Protein AF-A0A947SJE4-F1 (afdb_monomer_lite)

pLDDT: mean 79.85, std 16.08, range [41.97, 93.75]

Sequence (80 aa):
MAEEQGIGSKRIDSAMDLFKGVKRIDIHPLSGRGSRGFIITLDRKLSLYFYQNGDSFNYDGFEMGEYDKGDVTIFNKLDL

Foldseek 3Di:
DCVVVVRDPVNVVVVCVVCPPFPDWAKAFDDDPPWGWIWIATPQFKIWTWTDDPPDIDTDDMDGDRRPDDDRPPPPPPPD

Secondary structure (DSSP, 8-state):
--GGGT--HHHHHHHHHHHTT---EEEEE--SSS--EEEEEETTTEEEEEEEETTEEEEEEEEES--------SSTT---

Radius of gyration: 14.91 Å; chains: 1; bounding box: 30×38×34 Å

Structure (mmCIF, N/CA/C/O backbone):
data_AF-A0A947SJE4-F1
#
_entry.id   AF-A0A947SJE4-F1
#
loop_
_atom_site.group_PDB
_atom_site.id
_atom_site.type_symbol
_atom_site.label_atom_id
_atom_site.label_alt_id
_atom_site.label_comp_id
_atom_site.label_asym_id
_atom_site.label_entity_id
_atom_site.label_seq_id
_atom_site.pdbx_PDB_ins_code
_atom_site.Cartn_x
_atom_site.Cartn_y
_atom_site.Cartn_z
_atom_site.occupancy
_atom_site.B_iso_or_equiv
_atom_site.auth_seq_id
_atom_site.auth_comp_id
_atom_site.auth_asym_id
_atom_site.auth_atom_id
_atom_site.pdbx_PDB_model_num
ATOM 1 N N . MET A 1 1 ? 11.551 11.613 15.116 1.00 65.94 1 MET A N 1
ATOM 2 C CA . MET A 1 1 ? 11.944 10.579 14.128 1.00 65.94 1 MET A CA 1
ATOM 3 C C . MET A 1 1 ? 11.282 10.740 12.758 1.00 65.94 1 MET A C 1
ATOM 5 O O . MET A 1 1 ? 12.018 10.940 11.811 1.00 65.94 1 MET A O 1
ATOM 9 N N . ALA A 1 2 ? 9.952 10.681 12.588 1.00 68.44 2 ALA A N 1
ATOM 10 C CA . ALA A 1 2 ? 9.331 10.850 11.256 1.00 68.44 2 ALA A CA 1
ATOM 11 C C . ALA A 1 2 ? 9.056 12.323 10.878 1.00 68.44 2 ALA A C 1
ATOM 13 O O . ALA A 1 2 ? 9.316 12.731 9.748 1.00 68.44 2 ALA A O 1
ATOM 14 N N . GLU A 1 3 ? 8.639 13.148 11.844 1.00 72.56 3 GLU A N 1
ATOM 15 C CA . GLU A 1 3 ? 8.486 14.599 11.640 1.00 72.56 3 GLU A CA 1
ATOM 16 C C . GLU A 1 3 ? 9.831 15.291 11.360 1.00 72.56 3 GLU A C 1
ATOM 18 O O . GLU A 1 3 ? 9.913 16.165 10.504 1.00 72.56 3 GLU A O 1
ATOM 23 N N . GLU A 1 4 ? 10.910 14.825 11.995 1.00 80.69 4 GLU A N 1
ATOM 24 C CA . GLU A 1 4 ? 12.295 15.260 11.730 1.00 80.69 4 GLU A CA 1
ATOM 25 C C . GLU A 1 4 ? 12.760 14.946 10.297 1.00 80.69 4 GLU A C 1
ATOM 27 O O . GLU A 1 4 ? 13.685 15.579 9.801 1.00 80.69 4 GLU A O 1
ATOM 32 N N . GLN A 1 5 ? 12.110 13.991 9.625 1.00 81.81 5 GLN A N 1
ATOM 33 C CA . GLN A 1 5 ? 12.360 13.615 8.229 1.00 81.81 5 GLN A CA 1
ATOM 34 C C . GLN A 1 5 ? 11.352 14.275 7.267 1.00 81.81 5 GLN A C 1
ATOM 36 O O . GLN A 1 5 ? 11.234 13.879 6.110 1.00 81.81 5 GLN A O 1
ATOM 41 N N . GLY A 1 6 ? 10.583 15.266 7.739 1.00 86.62 6 GLY A N 1
ATOM 42 C CA . GLY A 1 6 ? 9.597 15.991 6.933 1.00 86.62 6 GLY A CA 1
ATOM 43 C C . GLY A 1 6 ? 8.296 15.224 6.671 1.00 86.62 6 GLY A C 1
ATOM 44 O O . GLY A 1 6 ? 7.473 15.661 5.863 1.00 86.62 6 GLY A O 1
ATOM 45 N N . ILE A 1 7 ? 8.070 14.094 7.347 1.00 85.44 7 ILE A N 1
ATOM 46 C CA . ILE A 1 7 ? 6.822 13.337 7.246 1.00 85.44 7 ILE A CA 1
ATOM 47 C C . ILE A 1 7 ? 5.885 13.818 8.352 1.00 85.44 7 ILE A C 1
ATOM 49 O O . ILE A 1 7 ? 6.057 13.485 9.521 1.00 85.44 7 ILE A O 1
ATOM 53 N N . GLY A 1 8 ? 4.880 14.612 7.979 1.00 88.88 8 GLY A N 1
ATOM 54 C CA . GLY A 1 8 ? 3.891 15.111 8.935 1.00 88.88 8 GLY A CA 1
ATOM 55 C C . GLY A 1 8 ? 3.087 13.979 9.580 1.00 88.88 8 GLY A C 1
ATOM 56 O O . GLY A 1 8 ? 2.657 13.054 8.886 1.00 88.88 8 GLY A O 1
ATOM 57 N N . SER A 1 9 ? 2.825 14.096 10.883 1.00 86.69 9 SER A N 1
ATOM 58 C CA . SER A 1 9 ? 2.039 13.154 11.700 1.00 86.69 9 SER A CA 1
ATOM 59 C C . SER A 1 9 ? 0.752 12.681 11.025 1.00 86.69 9 SER A C 1
ATOM 61 O O . SER A 1 9 ? 0.536 11.483 10.908 1.00 86.69 9 SER A O 1
ATOM 63 N N . LYS A 1 10 ? -0.022 13.584 10.413 1.00 88.88 10 LYS A N 1
ATOM 64 C CA . LYS A 1 10 ? -1.249 13.220 9.674 1.00 88.88 10 LYS A CA 1
ATOM 65 C C . LYS A 1 10 ? -1.046 12.161 8.585 1.00 88.88 10 LYS A C 1
ATOM 67 O O . LYS A 1 10 ? -1.935 11.345 8.353 1.00 88.88 10 LYS A O 1
ATOM 72 N N . ARG A 1 11 ? 0.090 12.187 7.876 1.00 86.75 11 ARG A N 1
ATOM 73 C CA . ARG A 1 11 ? 0.399 11.182 6.842 1.00 86.75 11 ARG A CA 1
ATOM 74 C C . ARG A 1 11 ? 0.704 9.830 7.471 1.00 86.75 11 ARG A C 1
ATOM 76 O O . ARG A 1 11 ? 0.314 8.810 6.917 1.00 86.75 11 ARG A O 1
ATOM 83 N N . ILE A 1 12 ? 1.372 9.840 8.620 1.00 88.94 12 ILE A N 1
ATOM 84 C CA . ILE A 1 12 ? 1.660 8.637 9.399 1.00 88.94 12 ILE A CA 1
ATOM 85 C C . ILE A 1 12 ? 0.354 8.057 9.922 1.00 88.94 12 ILE A C 1
ATOM 87 O O . ILE A 1 12 ? 0.102 6.883 9.694 1.00 88.94 12 ILE A O 1
ATOM 91 N N . ASP A 1 13 ? -0.500 8.880 10.527 1.00 91.25 13 ASP A N 1
ATOM 92 C CA . ASP A 1 13 ? -1.800 8.459 11.051 1.00 91.25 13 ASP A CA 1
ATOM 93 C C . ASP A 1 13 ? -2.663 7.851 9.942 1.00 91.25 13 ASP A C 1
ATOM 95 O O . ASP A 1 13 ? -3.183 6.752 10.094 1.00 91.25 13 ASP A O 1
ATOM 99 N N . SER A 1 14 ? -2.715 8.504 8.776 1.00 90.88 14 SER A N 1
ATOM 100 C CA . SER A 1 14 ? -3.458 7.993 7.616 1.00 90.88 14 SER A CA 1
ATOM 101 C C . SER A 1 14 ? -2.910 6.652 7.117 1.00 90.88 14 SER A C 1
ATOM 103 O O . SER A 1 14 ? -3.680 5.767 6.751 1.00 90.88 14 SER A O 1
ATOM 105 N N . ALA A 1 15 ? -1.584 6.482 7.097 1.00 88.81 15 ALA A N 1
ATOM 106 C CA . ALA A 1 15 ? -0.973 5.207 6.739 1.00 88.81 15 ALA A CA 1
ATOM 107 C C . ALA A 1 15 ? -1.290 4.136 7.790 1.00 88.81 15 ALA A C 1
ATOM 109 O O . ALA A 1 15 ? -1.688 3.031 7.437 1.00 88.81 15 ALA A O 1
ATOM 110 N N . MET A 1 16 ? -1.177 4.462 9.078 1.00 91.56 16 MET A N 1
ATOM 111 C CA . MET A 1 16 ? -1.515 3.540 10.160 1.00 91.56 16 MET A CA 1
ATOM 112 C C . MET A 1 16 ? -2.972 3.103 10.068 1.00 91.56 16 MET A C 1
ATOM 114 O O . MET A 1 16 ? -3.233 1.910 10.145 1.00 91.56 16 MET A O 1
ATOM 118 N N . ASP A 1 17 ? -3.899 4.026 9.822 1.00 92.19 17 ASP A N 1
ATOM 119 C CA . ASP A 1 17 ? -5.318 3.717 9.656 1.00 92.19 17 ASP A CA 1
ATOM 120 C C . ASP A 1 17 ? -5.592 2.835 8.432 1.00 92.19 17 ASP A C 1
ATOM 122 O O . ASP A 1 17 ? -6.434 1.943 8.514 1.00 92.19 17 ASP A O 1
ATOM 126 N N . LEU A 1 18 ? -4.852 3.010 7.330 1.00 90.38 18 LEU A N 1
ATOM 127 C CA . LEU A 1 18 ? -4.964 2.150 6.146 1.00 90.38 18 LEU A CA 1
ATOM 128 C C . LEU A 1 18 ? -4.590 0.690 6.444 1.00 90.38 18 LEU A C 1
ATOM 130 O O . LEU A 1 18 ? -5.234 -0.228 5.943 1.00 90.38 18 LEU A O 1
ATOM 134 N N . PHE A 1 19 ? -3.544 0.470 7.244 1.00 91.12 19 PHE A N 1
ATOM 135 C CA . PHE A 1 19 ? -3.074 -0.876 7.591 1.00 91.12 19 PHE A CA 1
ATOM 136 C C . PHE A 1 19 ? -3.725 -1.434 8.864 1.00 91.12 19 PHE A C 1
ATOM 138 O O . PHE A 1 19 ? -3.641 -2.633 9.143 1.00 91.12 19 PHE A O 1
ATOM 145 N N . LYS A 1 20 ? -4.392 -0.591 9.654 1.00 93.75 20 LYS A N 1
ATOM 146 C CA . LYS A 1 20 ? -5.033 -0.985 10.905 1.00 93.75 20 LYS A CA 1
ATOM 147 C C . LYS A 1 20 ? -6.183 -1.947 10.635 1.00 93.75 20 LYS A C 1
ATOM 149 O O . LYS A 1 20 ? -7.152 -1.626 9.959 1.00 93.75 20 LYS A O 1
ATOM 154 N N . GLY A 1 21 ? -6.101 -3.131 11.236 1.00 89.75 21 GLY A N 1
ATOM 155 C CA . GLY A 1 21 ? -7.134 -4.161 11.108 1.00 89.75 21 GLY A CA 1
ATOM 156 C C . GLY A 1 21 ? -7.045 -4.999 9.831 1.00 89.75 21 GLY A C 1
ATOM 157 O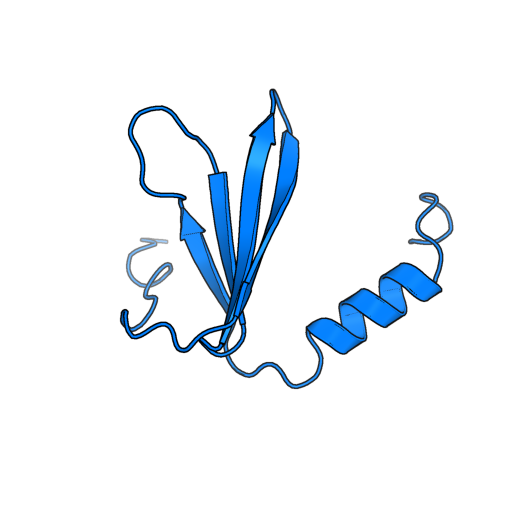 O . GLY A 1 21 ? -7.824 -5.945 9.707 1.00 89.75 21 GLY A O 1
ATOM 158 N N . VAL A 1 22 ? -6.083 -4.716 8.943 1.00 92.81 22 VAL A N 1
ATOM 159 C CA . VAL A 1 22 ? -5.741 -5.597 7.820 1.00 92.81 22 VAL A CA 1
ATOM 160 C C . VAL A 1 22 ? -5.219 -6.919 8.376 1.00 92.81 22 VAL A C 1
ATOM 162 O O . VAL A 1 22 ? -4.334 -6.942 9.233 1.00 92.81 22 VAL A O 1
ATOM 165 N N . LYS A 1 23 ? -5.777 -8.034 7.905 1.00 92.62 23 LYS A N 1
ATOM 166 C CA . LYS A 1 23 ? -5.414 -9.386 8.358 1.00 92.62 23 LYS A CA 1
ATOM 167 C C . LYS A 1 23 ? -4.397 -10.053 7.442 1.00 92.62 23 LYS A C 1
ATOM 169 O O . LYS A 1 23 ? -3.687 -10.955 7.885 1.00 92.62 23 LYS A O 1
ATOM 174 N N . ARG A 1 24 ? -4.340 -9.641 6.174 1.00 89.06 24 ARG A N 1
ATOM 175 C CA . ARG A 1 24 ? -3.452 -10.202 5.156 1.00 89.06 24 ARG A CA 1
ATOM 176 C C . ARG A 1 24 ? -2.876 -9.109 4.265 1.00 89.06 24 ARG A C 1
ATOM 178 O O . ARG A 1 24 ? -3.615 -8.286 3.734 1.00 89.06 24 ARG A O 1
ATOM 185 N N . ILE A 1 25 ? -1.561 -9.150 4.072 1.00 91.75 25 ILE A N 1
ATOM 186 C CA . ILE A 1 25 ? -0.836 -8.276 3.149 1.00 91.75 25 ILE A CA 1
ATOM 187 C C . ILE A 1 25 ? -0.048 -9.170 2.197 1.00 91.75 25 ILE A C 1
ATOM 189 O O . ILE A 1 25 ? 0.839 -9.907 2.623 1.00 91.75 25 ILE A O 1
ATOM 193 N N . ASP A 1 26 ? -0.377 -9.089 0.914 1.00 88.50 26 ASP A N 1
ATOM 194 C CA . ASP A 1 26 ? 0.308 -9.798 -0.158 1.00 88.50 26 ASP A CA 1
ATOM 195 C C . ASP A 1 26 ? 1.162 -8.798 -0.948 1.00 88.50 26 ASP A C 1
ATOM 197 O O . ASP A 1 26 ? 0.684 -7.721 -1.288 1.00 88.50 26 ASP A O 1
ATOM 201 N N . ILE A 1 27 ? 2.416 -9.128 -1.267 1.00 90.62 27 ILE A N 1
ATOM 202 C CA . ILE A 1 27 ? 3.298 -8.254 -2.061 1.00 90.62 27 ILE A CA 1
ATOM 203 C C . ILE A 1 27 ? 3.759 -9.030 -3.278 1.00 90.62 27 ILE A C 1
ATOM 205 O O . ILE A 1 27 ? 4.479 -9.993 -3.104 1.00 90.62 27 ILE A O 1
ATOM 209 N N . HIS A 1 28 ? 3.416 -8.655 -4.502 1.00 85.44 28 HIS A N 1
ATOM 210 C CA . HIS A 1 28 ? 3.844 -9.421 -5.678 1.00 85.44 28 HIS A CA 1
ATOM 211 C C . HIS A 1 28 ? 4.435 -8.528 -6.764 1.00 85.44 28 HIS A C 1
ATOM 213 O O . HIS A 1 28 ? 4.046 -7.369 -6.881 1.00 85.44 28 HIS A O 1
ATOM 219 N N . PRO A 1 29 ? 5.389 -9.029 -7.566 1.00 88.12 29 PRO A N 1
ATOM 220 C CA . PRO A 1 29 ? 5.939 -8.250 -8.664 1.00 88.12 29 PRO A CA 1
ATOM 221 C C . PRO A 1 29 ? 4.852 -7.942 -9.701 1.00 88.12 29 PRO A C 1
ATOM 223 O O . PRO A 1 29 ? 4.009 -8.789 -10.008 1.00 88.12 29 PRO A O 1
ATOM 226 N N . LEU A 1 30 ? 4.913 -6.745 -10.285 1.00 81.38 30 LEU A N 1
ATOM 227 C CA . LEU A 1 30 ? 4.139 -6.411 -11.479 1.00 81.38 30 LEU A CA 1
ATOM 228 C C . LEU A 1 30 ? 4.595 -7.329 -12.615 1.00 81.38 30 LEU A C 1
ATOM 230 O O . LEU A 1 30 ? 5.763 -7.337 -13.005 1.00 81.38 30 LEU A O 1
ATOM 234 N N . SER A 1 31 ? 3.676 -8.146 -13.121 1.00 69.62 31 SER A N 1
ATOM 235 C CA . SER A 1 31 ? 3.962 -9.106 -14.184 1.00 69.62 31 SER A CA 1
ATOM 236 C C . SER A 1 31 ? 3.781 -8.435 -15.546 1.00 69.62 31 SER A C 1
ATOM 238 O O . SER A 1 31 ? 2.675 -8.098 -15.948 1.00 69.62 31 SER A O 1
ATOM 240 N N . GLY A 1 32 ? 4.882 -8.231 -16.272 1.00 64.81 32 GLY A N 1
ATOM 241 C CA . GLY A 1 32 ? 4.865 -7.624 -17.604 1.00 64.81 32 GLY A CA 1
ATOM 242 C C . GLY A 1 32 ? 6.260 -7.565 -18.226 1.00 64.81 32 GLY A C 1
ATOM 243 O O . GLY A 1 32 ? 7.261 -7.425 -17.524 1.00 64.81 32 GLY A O 1
ATOM 244 N N . ARG A 1 33 ? 6.357 -7.695 -19.557 1.00 48.53 33 ARG A N 1
ATOM 245 C CA . ARG A 1 33 ? 7.632 -7.496 -20.269 1.00 48.53 33 ARG A CA 1
ATOM 246 C C . ARG A 1 33 ? 7.996 -6.009 -20.227 1.00 48.53 33 ARG A C 1
ATOM 248 O O . ARG A 1 33 ? 7.393 -5.218 -20.939 1.00 48.53 33 ARG A O 1
ATOM 255 N N . GLY A 1 34 ? 9.001 -5.654 -19.428 1.00 64.25 34 GLY A N 1
ATOM 256 C CA . GLY A 1 34 ? 9.644 -4.332 -19.441 1.00 64.25 34 GLY A CA 1
ATOM 257 C C . GLY A 1 34 ? 9.300 -3.406 -18.271 1.00 64.25 34 GLY A C 1
ATOM 258 O O . GLY A 1 34 ? 10.014 -2.432 -18.060 1.00 64.25 34 GLY A O 1
ATOM 259 N N . SER A 1 35 ? 8.280 -3.718 -17.470 1.00 65.44 35 SER A N 1
ATOM 260 C CA . SER A 1 35 ? 7.924 -2.953 -16.270 1.00 65.44 35 SER A CA 1
ATOM 261 C C . SER A 1 35 ? 8.508 -3.614 -15.021 1.00 65.44 35 SER A C 1
ATOM 263 O O . SER A 1 35 ? 8.139 -4.738 -14.683 1.00 65.44 35 SER A O 1
ATOM 265 N N . ARG A 1 36 ? 9.410 -2.923 -14.317 1.00 86.50 36 ARG A N 1
ATOM 266 C CA . ARG A 1 36 ? 9.811 -3.300 -12.955 1.00 86.50 36 ARG A CA 1
ATOM 267 C C . ARG A 1 36 ? 8.894 -2.582 -11.973 1.00 86.50 36 ARG A C 1
ATOM 269 O O . ARG A 1 36 ? 8.746 -1.371 -12.054 1.00 86.50 36 ARG A O 1
ATOM 276 N N . GLY A 1 37 ? 8.265 -3.323 -11.073 1.00 90.00 37 GLY A N 1
ATOM 277 C CA . GLY A 1 37 ? 7.284 -2.794 -10.134 1.00 90.00 37 GLY A CA 1
ATOM 278 C C . GLY A 1 37 ? 6.756 -3.887 -9.214 1.00 90.00 37 GLY A C 1
ATOM 279 O O . GLY A 1 37 ? 7.090 -5.062 -9.388 1.00 90.00 37 GLY A O 1
ATOM 280 N N . PHE A 1 38 ? 5.927 -3.513 -8.252 1.00 91.38 38 PHE A N 1
ATOM 281 C CA . PHE A 1 38 ? 5.242 -4.444 -7.365 1.00 91.38 38 PHE A CA 1
ATOM 282 C C . PHE A 1 38 ? 3.859 -3.922 -6.977 1.00 91.38 38 PHE A C 1
ATOM 284 O O . PHE A 1 38 ? 3.536 -2.750 -7.160 1.00 91.38 38 PHE A O 1
ATOM 291 N N . ILE A 1 39 ? 3.045 -4.822 -6.447 1.00 91.00 39 ILE A N 1
ATOM 292 C CA . ILE A 1 39 ? 1.688 -4.569 -5.985 1.00 91.00 39 ILE A CA 1
ATOM 293 C C . ILE A 1 39 ? 1.626 -4.987 -4.523 1.00 91.00 39 ILE A C 1
ATOM 295 O O . ILE A 1 39 ? 2.081 -6.080 -4.185 1.00 91.00 39 ILE A O 1
ATOM 299 N N . ILE A 1 40 ? 1.070 -4.132 -3.669 1.00 92.69 40 ILE A N 1
ATOM 300 C CA . ILE A 1 40 ? 0.696 -4.483 -2.296 1.00 92.69 40 ILE A CA 1
ATOM 301 C C . ILE A 1 40 ? -0.813 -4.682 -2.264 1.00 92.69 40 ILE A C 1
ATOM 303 O O . ILE A 1 40 ? -1.552 -3.737 -2.517 1.00 92.69 40 ILE A O 1
ATOM 307 N N . THR A 1 41 ? -1.277 -5.875 -1.915 1.00 91.44 41 THR A N 1
ATOM 308 C CA . THR A 1 41 ? -2.700 -6.184 -1.785 1.00 91.44 41 THR A CA 1
ATOM 309 C C . THR A 1 41 ? -3.077 -6.400 -0.321 1.00 91.44 41 THR A C 1
ATOM 311 O O . THR A 1 41 ? -2.502 -7.253 0.352 1.00 91.44 41 THR A O 1
ATOM 314 N N . LEU A 1 42 ? -4.064 -5.650 0.171 1.00 92.75 42 LEU A N 1
ATOM 315 C CA . LEU A 1 42 ? -4.597 -5.725 1.533 1.00 92.75 42 LEU A CA 1
ATOM 316 C C . LEU A 1 42 ? -5.907 -6.512 1.531 1.00 92.75 42 LEU A C 1
ATOM 318 O O . LEU A 1 42 ? -6.830 -6.186 0.781 1.00 92.75 42 LEU A O 1
ATOM 322 N N . ASP A 1 43 ? -5.977 -7.561 2.351 1.00 91.19 43 ASP A N 1
ATOM 323 C CA . ASP A 1 43 ? -7.141 -8.437 2.547 1.00 91.19 43 ASP A CA 1
ATOM 324 C C . ASP A 1 43 ? -7.772 -8.971 1.251 1.00 91.19 43 ASP A C 1
ATOM 326 O O . ASP A 1 43 ? -8.964 -9.272 1.218 1.00 91.19 43 ASP A O 1
ATOM 330 N N . ARG A 1 44 ? -6.976 -9.088 0.176 1.00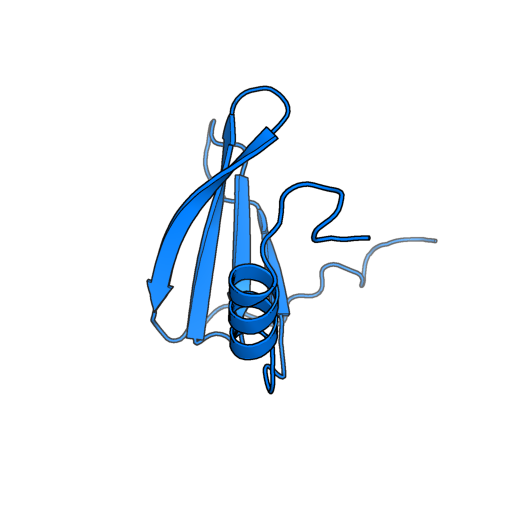 88.00 44 ARG A N 1
ATOM 331 C CA . ARG A 1 44 ? -7.441 -9.418 -1.186 1.00 88.00 44 ARG A CA 1
ATOM 332 C C . ARG A 1 44 ? -8.499 -8.450 -1.737 1.00 88.00 44 ARG A C 1
ATOM 334 O O . ARG A 1 44 ? -9.234 -8.832 -2.636 1.00 88.00 44 ARG A O 1
ATOM 341 N N . LYS A 1 45 ? -8.597 -7.228 -1.202 1.00 88.25 45 LYS A N 1
ATOM 342 C CA . LYS A 1 45 ? -9.640 -6.241 -1.542 1.00 88.25 45 LYS A CA 1
ATOM 343 C C . LYS A 1 45 ? -9.104 -4.945 -2.126 1.00 88.25 45 LYS A C 1
ATOM 345 O O . LYS A 1 45 ? -9.793 -4.310 -2.918 1.00 88.25 45 LYS A O 1
ATOM 350 N N . LEU A 1 46 ? -7.921 -4.523 -1.688 1.00 91.25 46 LEU A N 1
ATOM 351 C CA . LEU A 1 46 ? -7.293 -3.279 -2.123 1.00 91.25 46 LEU A CA 1
ATOM 352 C C . LEU A 1 46 ? -5.889 -3.575 -2.622 1.00 91.25 46 LEU A C 1
ATOM 354 O O . LEU A 1 46 ? -5.064 -4.023 -1.837 1.00 91.25 46 LEU A O 1
ATOM 358 N N . SER A 1 47 ? -5.614 -3.281 -3.885 1.00 92.38 47 SER A N 1
ATOM 359 C CA . SER A 1 47 ? -4.289 -3.395 -4.491 1.00 92.38 47 SER A CA 1
ATOM 360 C C . SER A 1 47 ? -3.691 -2.011 -4.707 1.00 92.38 47 SER A C 1
ATOM 362 O O . SER A 1 47 ? -4.349 -1.139 -5.262 1.00 92.38 47 SER A O 1
ATOM 364 N N . LEU A 1 48 ? -2.450 -1.811 -4.276 1.00 93.44 48 LEU A N 1
ATOM 365 C CA . LEU A 1 48 ? -1.665 -0.588 -4.425 1.00 93.44 48 LEU A CA 1
ATOM 366 C C . LEU A 1 48 ? -0.506 -0.864 -5.378 1.00 93.44 48 LEU A C 1
ATOM 368 O O . LEU A 1 48 ? 0.284 -1.775 -5.133 1.00 93.44 48 LEU A O 1
ATOM 372 N N . TYR A 1 49 ? -0.395 -0.078 -6.440 1.00 91.94 49 TYR A N 1
ATOM 373 C CA . TYR A 1 49 ? 0.545 -0.295 -7.532 1.00 91.94 49 TYR A CA 1
ATOM 374 C C . TYR A 1 49 ? 1.764 0.611 -7.399 1.00 91.94 49 TYR A C 1
ATOM 376 O O . TYR A 1 49 ? 1.635 1.817 -7.176 1.00 91.94 49 TYR A O 1
ATOM 384 N N . PHE A 1 50 ? 2.950 0.030 -7.5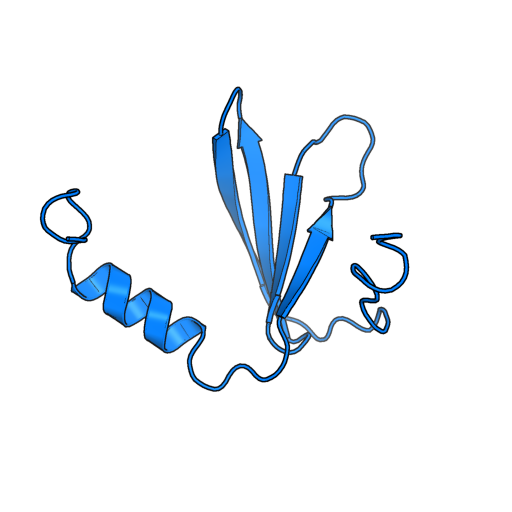76 1.00 93.31 50 PHE A N 1
ATOM 385 C CA . PHE A 1 50 ? 4.222 0.736 -7.511 1.00 93.31 50 PHE A CA 1
ATOM 386 C C . PHE A 1 50 ? 5.098 0.388 -8.709 1.00 93.31 50 PHE A C 1
ATOM 388 O O . PHE A 1 50 ? 5.404 -0.782 -8.936 1.00 93.31 50 PHE A O 1
ATOM 395 N N . TYR A 1 51 ? 5.571 1.395 -9.436 1.00 91.38 51 TYR A N 1
ATOM 396 C CA . TYR A 1 51 ? 6.448 1.212 -10.594 1.00 91.38 51 TYR A CA 1
ATOM 397 C C . TYR A 1 51 ? 7.829 1.790 -10.329 1.00 91.38 51 TYR A C 1
ATOM 399 O O . TYR A 1 51 ? 7.977 2.828 -9.685 1.00 91.38 51 TYR A O 1
ATOM 407 N N . GLN A 1 52 ? 8.854 1.110 -10.832 1.00 90.06 52 GLN A N 1
ATOM 408 C CA . GLN A 1 52 ? 10.225 1.572 -10.729 1.00 90.06 52 GLN A CA 1
ATOM 409 C C . GLN A 1 52 ? 10.437 2.774 -11.646 1.00 90.06 52 GLN A C 1
ATOM 411 O O . GLN A 1 52 ? 10.197 2.707 -12.851 1.00 90.06 52 GLN A O 1
ATOM 416 N N . ASN A 1 53 ? 10.968 3.844 -11.071 1.00 86.19 53 ASN A N 1
ATOM 417 C CA . ASN A 1 53 ? 11.476 5.000 -11.779 1.00 86.19 53 ASN A CA 1
ATOM 418 C C . ASN A 1 53 ? 12.932 5.231 -11.354 1.00 86.19 53 ASN A C 1
ATOM 420 O O . ASN A 1 53 ? 13.202 5.735 -10.262 1.00 86.19 53 ASN A O 1
ATOM 424 N N . GLY A 1 54 ? 13.873 4.814 -12.204 1.00 87.31 54 GLY A N 1
ATOM 425 C CA . GLY A 1 54 ? 15.301 4.874 -11.894 1.00 87.31 54 GLY A CA 1
ATOM 426 C C . GLY A 1 54 ? 15.667 3.991 -10.698 1.00 87.31 54 GLY A C 1
ATOM 427 O O . GLY A 1 54 ? 15.543 2.768 -10.758 1.00 87.31 54 GLY A O 1
ATOM 428 N N . ASP A 1 55 ? 16.131 4.611 -9.619 1.00 91.44 55 ASP A N 1
ATOM 429 C CA . ASP A 1 55 ? 16.558 3.974 -8.368 1.00 91.44 55 ASP A CA 1
ATOM 430 C C . ASP A 1 55 ? 15.449 3.882 -7.302 1.00 91.44 55 ASP A C 1
ATOM 432 O O . ASP A 1 55 ? 15.683 3.355 -6.215 1.00 91.44 55 ASP A O 1
ATOM 436 N N . SER A 1 56 ? 14.235 4.346 -7.610 1.00 90.31 56 SER A N 1
ATOM 437 C CA . SER A 1 56 ? 13.108 4.401 -6.674 1.00 90.31 56 SER A CA 1
ATOM 438 C C . SER A 1 56 ? 11.855 3.723 -7.228 1.00 90.31 56 SER A C 1
ATOM 440 O O . SER A 1 56 ? 11.748 3.460 -8.425 1.00 90.31 56 SER A O 1
ATOM 442 N N . PHE A 1 57 ? 10.890 3.431 -6.353 1.00 92.38 57 PHE A N 1
ATOM 443 C CA . PHE A 1 57 ? 9.544 3.016 -6.747 1.00 92.38 57 PHE A CA 1
ATOM 444 C C . PHE A 1 57 ? 8.550 4.129 -6.426 1.00 92.38 57 PHE A C 1
ATOM 446 O O . PHE A 1 57 ? 8.508 4.613 -5.296 1.00 92.38 57 PHE A O 1
ATOM 453 N N . ASN A 1 58 ? 7.730 4.499 -7.406 1.00 93.19 58 ASN A N 1
ATOM 454 C CA . ASN A 1 58 ? 6.674 5.489 -7.248 1.00 93.19 58 ASN A CA 1
ATOM 455 C C . ASN A 1 58 ? 5.318 4.807 -7.166 1.00 93.19 58 ASN A C 1
ATOM 457 O O . ASN A 1 58 ? 5.055 3.846 -7.888 1.00 93.19 58 ASN A O 1
ATOM 461 N N . TYR A 1 59 ? 4.460 5.338 -6.301 1.00 92.19 59 TYR A N 1
ATOM 462 C CA . TYR A 1 59 ? 3.052 4.977 -6.271 1.00 92.19 59 TYR A CA 1
ATOM 463 C C . TYR A 1 59 ? 2.375 5.419 -7.572 1.00 92.19 59 TYR A C 1
ATOM 465 O O . TYR A 1 59 ? 2.486 6.583 -7.956 1.00 92.19 59 TYR A O 1
ATOM 473 N N . ASP A 1 60 ? 1.687 4.489 -8.225 1.00 89.75 60 ASP A N 1
ATOM 474 C CA . ASP A 1 60 ? 1.063 4.692 -9.538 1.00 89.75 60 ASP A CA 1
ATOM 475 C C . ASP A 1 60 ? -0.468 4.654 -9.474 1.00 89.75 60 ASP A C 1
ATOM 477 O O . ASP A 1 60 ? -1.153 5.277 -10.280 1.00 89.75 60 ASP A O 1
ATOM 481 N N . GLY A 1 61 ? -1.034 3.993 -8.465 1.00 90.94 61 GLY A N 1
ATOM 482 C CA . GLY A 1 61 ? -2.478 3.967 -8.280 1.00 90.94 61 GLY A CA 1
ATOM 483 C C . GLY A 1 61 ? -2.949 2.833 -7.390 1.00 90.94 61 GLY A C 1
ATOM 484 O O . GLY A 1 61 ? -2.154 2.118 -6.776 1.00 90.94 61 GLY A O 1
ATOM 485 N N . PHE A 1 62 ? -4.266 2.665 -7.337 1.00 91.88 62 PHE A N 1
ATOM 486 C CA . PHE A 1 62 ? -4.903 1.584 -6.605 1.00 91.88 62 PHE A CA 1
ATOM 487 C C . PHE A 1 62 ? -6.059 0.980 -7.396 1.00 91.88 62 PHE A C 1
ATOM 489 O O . PHE A 1 62 ? -6.661 1.631 -8.247 1.00 91.88 62 PHE A O 1
ATOM 496 N N . GLU A 1 63 ? -6.396 -0.256 -7.057 1.00 88.69 63 GLU A N 1
ATOM 497 C CA . GLU A 1 63 ? -7.582 -0.954 -7.534 1.00 88.69 63 GLU A CA 1
ATOM 498 C C . GLU A 1 63 ? -8.318 -1.557 -6.340 1.00 88.69 63 GLU A C 1
ATOM 500 O O . GLU A 1 63 ? -7.695 -2.061 -5.402 1.00 88.69 63 GLU A O 1
ATOM 505 N N . MET A 1 64 ? -9.649 -1.499 -6.373 1.00 85.06 64 MET A N 1
ATOM 506 C CA . MET A 1 64 ? -10.514 -2.153 -5.396 1.00 85.06 64 MET A CA 1
ATOM 507 C C . MET A 1 64 ? -11.276 -3.286 -6.075 1.00 85.06 64 MET A C 1
ATOM 509 O O . MET A 1 64 ? -11.886 -3.082 -7.121 1.00 85.06 64 MET A O 1
ATOM 513 N N . GLY A 1 65 ? -11.272 -4.463 -5.462 1.00 73.00 65 GLY A N 1
ATOM 514 C CA . GLY A 1 65 ? -11.928 -5.652 -5.994 1.00 73.00 65 GLY A CA 1
ATOM 515 C C . GLY A 1 65 ? -11.415 -6.911 -5.313 1.00 73.00 65 GLY A C 1
ATOM 516 O O . GLY A 1 65 ? 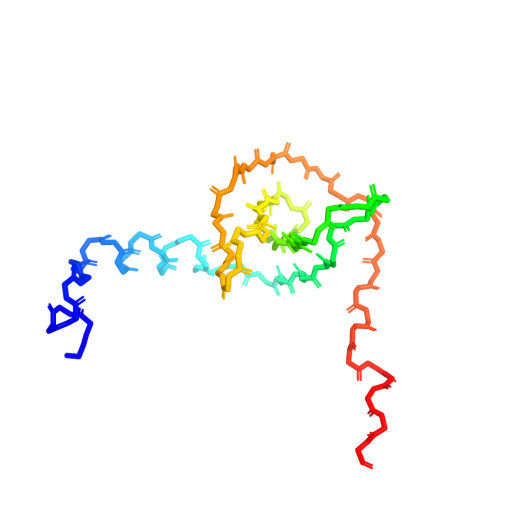-10.316 -6.915 -4.761 1.00 73.00 65 GLY A O 1
ATOM 517 N N . GLU A 1 66 ? -12.219 -7.974 -5.321 1.00 66.25 66 GLU A N 1
ATOM 518 C CA . GLU A 1 66 ? -11.780 -9.258 -4.780 1.00 66.25 66 GLU A CA 1
ATOM 519 C C . GLU A 1 66 ? -10.745 -9.891 -5.715 1.00 66.25 66 GLU A C 1
ATOM 521 O O . GLU A 1 66 ? -11.020 -10.209 -6.871 1.00 66.25 66 GLU A O 1
ATOM 526 N N . TYR A 1 67 ? -9.524 -10.048 -5.212 1.00 63.97 67 TYR A N 1
ATOM 527 C CA . TYR A 1 67 ? -8.456 -10.731 -5.921 1.00 63.97 67 TYR A CA 1
ATOM 528 C C . TYR A 1 67 ? -8.559 -12.242 -5.678 1.00 63.97 67 TYR A C 1
ATOM 530 O O . TYR A 1 67 ? -8.187 -12.746 -4.616 1.00 63.97 67 TYR A O 1
ATOM 538 N N . ASP A 1 68 ? -9.033 -12.968 -6.692 1.00 57.12 68 ASP A N 1
ATOM 539 C CA . ASP A 1 68 ? -9.262 -14.422 -6.643 1.00 57.12 68 ASP A CA 1
ATOM 540 C C . ASP A 1 68 ? -7.976 -15.268 -6.567 1.00 57.12 68 ASP A C 1
ATOM 542 O O . ASP A 1 68 ? -8.008 -16.459 -6.245 1.00 57.12 68 ASP A O 1
ATOM 546 N N . LYS A 1 69 ? -6.805 -14.696 -6.871 1.00 57.44 69 LYS A N 1
ATOM 547 C CA . LYS A 1 69 ? -5.564 -15.473 -6.996 1.00 57.44 69 LYS A CA 1
ATOM 548 C C . LYS A 1 69 ? -4.846 -15.672 -5.658 1.00 57.44 69 LYS A C 1
ATOM 550 O O . LYS A 1 69 ? -3.962 -14.911 -5.286 1.00 57.44 69 LYS A O 1
ATOM 555 N N . GLY A 1 70 ? -5.143 -16.818 -5.044 1.00 53.47 70 GLY A N 1
ATOM 556 C CA . GLY A 1 70 ? -4.141 -17.745 -4.500 1.00 53.47 70 GLY A CA 1
ATOM 557 C C . GLY A 1 70 ? -3.473 -17.377 -3.172 1.00 53.47 70 GLY A C 1
ATOM 558 O O . GLY A 1 70 ? -3.411 -16.231 -2.731 1.00 53.47 70 GLY A O 1
ATOM 559 N N . ASP A 1 71 ? -2.988 -18.385 -2.461 1.00 50.59 71 ASP A N 1
ATOM 560 C CA . ASP A 1 71 ? -2.148 -18.187 -1.285 1.00 50.59 71 ASP A CA 1
ATOM 561 C C . ASP A 1 71 ? -0.764 -17.693 -1.697 1.00 50.59 71 ASP A C 1
ATOM 563 O O . ASP A 1 71 ? -0.066 -18.316 -2.498 1.00 50.59 71 ASP A O 1
ATOM 567 N N . VAL A 1 72 ? -0.375 -16.538 -1.163 1.00 47.00 72 VAL A N 1
ATOM 568 C CA . VAL A 1 72 ? 0.907 -15.905 -1.456 1.00 47.00 72 VAL A CA 1
ATOM 569 C C . VAL A 1 72 ? 1.949 -16.554 -0.557 1.00 47.00 72 VAL A C 1
ATOM 571 O O . VAL A 1 72 ? 2.124 -1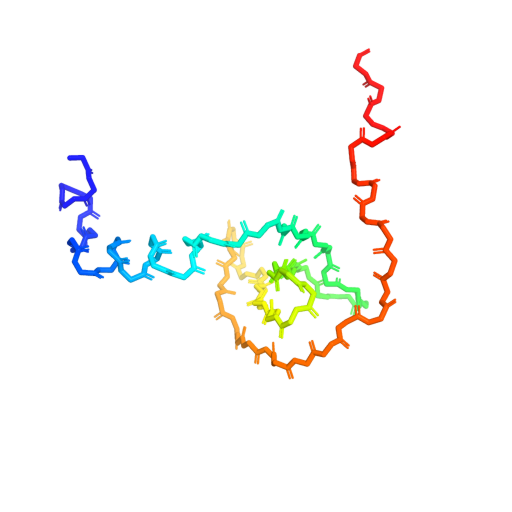6.213 0.606 1.00 47.00 72 VAL A O 1
ATOM 574 N N . THR A 1 73 ? 2.627 -17.553 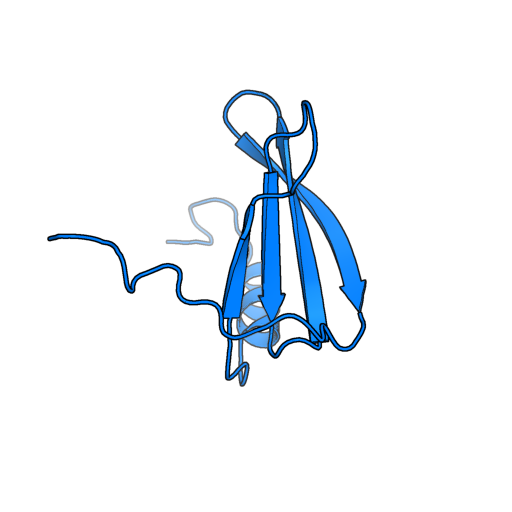-1.109 1.00 46.97 73 THR A N 1
ATOM 575 C CA . THR A 1 73 ? 3.742 -18.261 -0.474 1.00 46.97 73 THR A CA 1
ATOM 576 C C . THR A 1 73 ? 5.066 -17.665 -0.948 1.00 46.97 73 THR A C 1
ATOM 578 O O . THR A 1 73 ? 5.841 -18.309 -1.645 1.00 46.97 73 THR A O 1
ATOM 581 N N . ILE A 1 74 ? 5.331 -16.402 -0.602 1.00 49.62 74 ILE A N 1
ATOM 582 C CA . ILE A 1 74 ? 6.580 -15.728 -1.013 1.00 49.62 74 ILE A CA 1
ATOM 583 C C . ILE A 1 74 ? 7.787 -16.192 -0.202 1.00 49.62 74 ILE A C 1
ATOM 585 O O . ILE A 1 74 ? 8.895 -16.220 -0.727 1.00 49.62 74 ILE A O 1
ATOM 589 N N . PHE A 1 75 ? 7.580 -16.648 1.034 1.00 45.62 75 PHE A N 1
ATOM 590 C CA . PHE A 1 75 ? 8.677 -17.053 1.917 1.00 45.62 75 PHE A CA 1
ATOM 591 C C . PHE A 1 75 ? 8.850 -18.567 2.083 1.00 45.62 75 PHE A C 1
ATOM 593 O O . PHE A 1 75 ? 9.821 -18.995 2.692 1.00 45.62 75 PHE A O 1
ATOM 600 N N . ASN A 1 76 ? 7.991 -19.403 1.490 1.00 45.84 76 ASN A N 1
ATOM 601 C CA . ASN A 1 76 ? 8.100 -20.866 1.637 1.00 45.84 76 ASN A CA 1
ATOM 602 C C . ASN A 1 76 ? 9.276 -21.486 0.861 1.00 45.84 76 ASN A C 1
ATOM 604 O O . ASN A 1 76 ? 9.502 -22.687 0.962 1.00 45.84 76 ASN A O 1
ATOM 608 N N . LYS A 1 77 ? 9.982 -20.693 0.049 1.00 48.25 77 LYS A N 1
ATOM 609 C CA . LYS A 1 77 ? 11.147 -21.121 -0.740 1.00 48.25 77 LYS A CA 1
ATOM 610 C C . LYS A 1 77 ? 12.379 -20.249 -0.499 1.00 48.25 77 LYS A C 1
ATOM 612 O O . LYS A 1 77 ? 13.273 -20.217 -1.339 1.00 48.25 77 LYS A O 1
ATOM 617 N N . LEU A 1 78 ? 12.411 -19.505 0.607 1.00 41.97 78 LEU A N 1
ATOM 618 C CA . LEU A 1 78 ? 13.683 -18.994 1.096 1.00 41.97 78 LEU A CA 1
ATOM 619 C C . LEU A 1 78 ? 14.373 -20.156 1.808 1.00 41.97 78 LEU A C 1
ATOM 621 O O . LEU A 1 78 ? 14.058 -20.447 2.960 1.00 41.97 78 LEU A O 1
ATOM 625 N N . ASP A 1 79 ? 15.265 -20.840 1.094 1.00 51.47 79 ASP A N 1
ATOM 626 C CA . ASP A 1 79 ? 16.293 -21.639 1.754 1.00 51.47 79 ASP A CA 1
ATOM 627 C C . ASP A 1 79 ? 17.158 -20.658 2.564 1.00 51.47 79 ASP A C 1
ATOM 629 O O . ASP A 1 79 ? 17.768 -19.747 1.996 1.00 51.47 79 ASP A O 1
ATOM 633 N N . LEU A 1 80 ? 17.103 -20.794 3.893 1.00 48.91 80 LEU A N 1
ATOM 634 C CA . LEU A 1 80 ? 17.957 -20.096 4.859 1.00 48.91 80 LEU A CA 1
ATOM 635 C C . LEU A 1 80 ? 19.312 -20.796 4.979 1.00 48.91 80 LEU A C 1
ATOM 637 O O . LEU A 1 80 ? 19.316 -22.047 5.046 1.00 48.91 80 LEU A O 1
#